Protein AF-A0A918KR65-F1 (afdb_monomer_lite)

Radius of gyration: 13.69 Å; chains: 1; bounding box: 32×41×32 Å

pLDDT: mean 89.09, std 12.82, range [42.47, 98.06]

Foldseek 3Di:
DDWDDDPQKIKDFAFPDDLQAGPDPVRRVLLVVPPPVVSVQVSVQVVLPKDWGMWMARNVLRAIETEIAADRPDDDDDDPFWHKAQDPPDDDPDDQQWRIWIAGPPRRYIYTGGHPPGDPPPD

Secondary structure (DSSP, 8-state):
-EEEEETTEEEEES--B-SSSBSSHHHHHHHHHS-HHHHHHHHHHHHTT--EEEEEEETTTTEEEEEESSS-SS-----SSEEEE-STTS-SS--TTEEEEEEETTT--EEEEE-TT------

Structure (mmCIF, N/CA/C/O backbone):
data_AF-A0A918KR65-F1
#
_entry.id   AF-A0A918KR65-F1
#
loop_
_atom_site.group_PDB
_atom_site.id
_atom_site.type_symbol
_atom_site.label_atom_id
_atom_site.label_alt_id
_atom_site.label_comp_id
_atom_site.label_asym_id
_atom_site.label_entity_id
_atom_site.label_seq_id
_atom_site.pdbx_PDB_ins_code
_atom_site.Cartn_x
_atom_site.Cartn_y
_atom_site.Cartn_z
_atom_site.occupancy
_atom_site.B_iso_or_equiv
_atom_site.auth_seq_id
_atom_site.auth_comp_id
_atom_site.auth_asym_id
_atom_site.auth_atom_id
_atom_site.pdbx_PDB_model_num
ATOM 1 N N . MET A 1 1 ? 15.513 -1.818 -5.639 1.00 89.69 1 MET A N 1
ATOM 2 C CA . MET A 1 1 ? 14.178 -2.099 -6.187 1.00 89.69 1 MET A CA 1
ATOM 3 C C . MET A 1 1 ? 14.271 -3.110 -7.319 1.00 89.69 1 MET A C 1
ATOM 5 O O . MET A 1 1 ? 14.989 -2.868 -8.285 1.00 89.69 1 MET A O 1
ATOM 9 N N . GLU A 1 2 ? 13.552 -4.220 -7.200 1.00 91.56 2 GLU A N 1
ATOM 10 C CA . GLU A 1 2 ? 13.364 -5.205 -8.274 1.00 91.56 2 GLU A CA 1
ATOM 11 C C . GLU A 1 2 ? 12.031 -4.939 -8.980 1.00 91.56 2 GLU A C 1
ATOM 13 O O . GLU A 1 2 ? 11.115 -4.367 -8.390 1.00 91.56 2 GLU A O 1
ATOM 18 N N . THR A 1 3 ? 11.912 -5.297 -10.258 1.00 92.94 3 THR A N 1
ATOM 19 C CA . THR A 1 3 ? 10.687 -5.069 -11.039 1.00 92.94 3 THR A CA 1
ATOM 20 C C . THR A 1 3 ? 10.223 -6.362 -11.683 1.00 92.94 3 THR A C 1
ATOM 22 O O . THR A 1 3 ? 10.994 -7.018 -12.382 1.00 92.94 3 THR A O 1
ATOM 25 N N . HIS A 1 4 ? 8.946 -6.683 -11.498 1.00 90.50 4 HIS A N 1
ATOM 26 C CA . HIS A 1 4 ? 8.299 -7.850 -12.085 1.00 90.50 4 HIS A CA 1
ATOM 27 C C . HIS A 1 4 ? 7.111 -7.410 -12.937 1.00 90.50 4 HIS A C 1
ATOM 29 O O . HIS A 1 4 ? 6.345 -6.529 -12.548 1.00 90.50 4 HIS A O 1
ATOM 35 N N . ASN A 1 5 ? 6.957 -8.034 -14.105 1.00 89.50 5 ASN A N 1
ATOM 36 C CA . ASN A 1 5 ? 5.766 -7.892 -14.937 1.00 89.50 5 ASN A CA 1
AT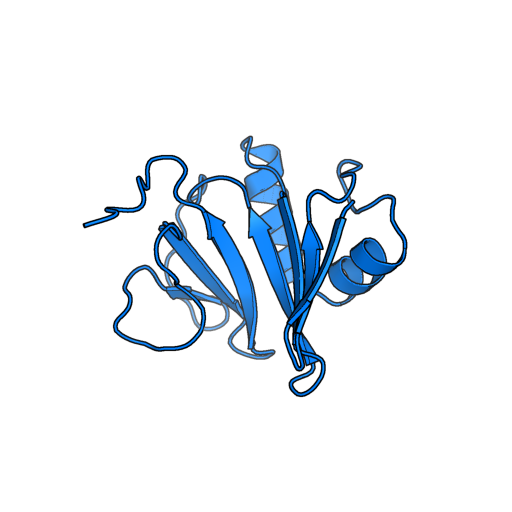OM 37 C C . ASN A 1 5 ? 5.032 -9.238 -14.928 1.00 89.50 5 ASN A C 1
ATOM 39 O O . ASN A 1 5 ? 5.579 -10.245 -15.376 1.00 89.50 5 ASN A O 1
ATOM 43 N N . LEU A 1 6 ? 3.815 -9.245 -14.393 1.00 86.44 6 LEU A N 1
ATOM 44 C CA . LEU A 1 6 ? 2.963 -10.411 -14.176 1.00 86.44 6 LEU A CA 1
ATOM 45 C C . LEU A 1 6 ? 1.661 -10.204 -14.958 1.00 86.44 6 LEU A C 1
ATOM 47 O O . LEU A 1 6 ? 0.647 -9.764 -14.419 1.00 86.44 6 LEU A O 1
ATOM 51 N N . GLY A 1 7 ? 1.712 -10.447 -16.269 1.00 90.50 7 GLY A N 1
ATOM 52 C CA . GLY A 1 7 ? 0.594 -10.146 -17.165 1.00 90.50 7 GLY A CA 1
ATOM 53 C C . GLY A 1 7 ? 0.289 -8.646 -17.194 1.00 90.50 7 GLY A C 1
ATOM 54 O O . GLY A 1 7 ? 1.151 -7.852 -17.564 1.00 90.50 7 GLY A O 1
ATOM 55 N N . SER A 1 8 ? -0.925 -8.266 -16.789 1.00 90.44 8 SER A N 1
ATOM 56 C CA . SER A 1 8 ? -1.375 -6.870 -16.682 1.00 90.44 8 SER A CA 1
ATOM 57 C C . SER A 1 8 ? -0.867 -6.148 -15.429 1.00 90.44 8 SER A C 1
ATOM 59 O O . SER A 1 8 ? -1.199 -4.982 -15.223 1.00 90.44 8 SER A O 1
ATOM 61 N N . THR A 1 9 ? -0.133 -6.836 -14.552 1.00 91.69 9 THR A N 1
ATOM 62 C CA . THR A 1 9 ? 0.335 -6.283 -13.281 1.00 91.69 9 THR A CA 1
ATOM 63 C C . THR A 1 9 ? 1.820 -5.965 -13.350 1.00 91.69 9 THR A C 1
ATOM 65 O O . THR A 1 9 ? 2.630 -6.805 -13.747 1.00 91.69 9 THR A O 1
ATOM 68 N N . ARG A 1 10 ? 2.199 -4.766 -12.910 1.00 94.12 10 ARG A N 1
ATOM 69 C CA . ARG A 1 10 ? 3.596 -4.394 -12.689 1.00 94.12 10 ARG A CA 1
ATOM 70 C C . ARG A 1 10 ? 3.847 -4.218 -11.201 1.00 94.12 10 ARG A C 1
ATOM 72 O O . ARG A 1 10 ? 3.129 -3.475 -10.546 1.00 94.12 10 ARG A O 1
ATOM 79 N N . GLN A 1 11 ? 4.883 -4.870 -10.691 1.00 94.25 11 GLN A N 1
ATOM 80 C CA . GLN A 1 11 ? 5.241 -4.866 -9.278 1.00 94.25 11 GLN A CA 1
ATOM 81 C C . GLN A 1 11 ? 6.667 -4.362 -9.080 1.00 94.25 11 GLN A C 1
ATOM 83 O O . GLN A 1 11 ? 7.588 -4.768 -9.793 1.00 94.25 11 GLN A O 1
ATOM 88 N N . TYR A 1 12 ? 6.834 -3.501 -8.082 1.00 96.31 12 TYR A N 1
ATOM 89 C CA . TYR A 1 12 ? 8.102 -2.933 -7.654 1.00 96.31 12 TYR A CA 1
ATOM 90 C C . TYR A 1 12 ? 8.407 -3.404 -6.235 1.00 96.31 12 TYR A C 1
ATOM 92 O O . TYR A 1 12 ? 7.772 -2.962 -5.279 1.00 96.31 12 TYR A O 1
ATOM 100 N N . ASN A 1 13 ? 9.378 -4.305 -6.104 1.00 94.50 13 ASN A N 1
ATOM 101 C CA . ASN A 1 13 ? 9.760 -4.907 -4.831 1.00 94.50 13 ASN A CA 1
ATOM 102 C C . ASN A 1 13 ? 10.894 -4.132 -4.170 1.00 94.50 13 ASN A C 1
ATOM 104 O O . ASN A 1 13 ? 11.848 -3.706 -4.829 1.00 94.50 13 ASN A O 1
ATOM 108 N N . GLN A 1 14 ? 10.780 -3.978 -2.853 1.00 94.19 14 GLN A N 1
ATOM 109 C CA . GLN A 1 14 ? 11.716 -3.273 -1.980 1.00 94.19 14 GLN A CA 1
ATOM 110 C C . GLN A 1 14 ? 12.162 -1.908 -2.548 1.00 94.19 14 GLN A C 1
ATOM 112 O O . GLN A 1 14 ? 13.367 -1.677 -2.727 1.00 94.19 14 GLN A O 1
ATOM 117 N N . PRO A 1 15 ? 11.222 -1.006 -2.904 1.00 95.94 15 PRO A N 1
ATOM 118 C CA . PRO A 1 15 ? 11.571 0.374 -3.216 1.00 95.94 15 PRO A CA 1
ATOM 119 C C . PRO A 1 15 ? 12.127 1.082 -1.973 1.00 95.94 15 PRO A C 1
ATOM 121 O O . PRO A 1 15 ? 11.803 0.745 -0.831 1.00 95.94 15 PRO A O 1
ATOM 124 N N . THR A 1 16 ? 12.974 2.080 -2.189 1.00 97.19 16 THR A N 1
ATOM 125 C CA . THR A 1 16 ? 13.657 2.789 -1.110 1.00 97.19 16 THR A CA 1
ATOM 126 C C . THR A 1 16 ? 12.715 3.821 -0.495 1.00 97.19 16 THR A C 1
ATOM 128 O O . THR A 1 16 ? 12.399 4.834 -1.118 1.00 97.19 16 THR A O 1
ATOM 131 N N . TRP A 1 17 ? 12.271 3.584 0.742 1.00 96.50 17 TRP A N 1
ATOM 132 C CA . TRP A 1 17 ? 11.403 4.506 1.479 1.00 96.50 17 TRP A CA 1
ATOM 133 C C . TRP A 1 17 ? 12.185 5.665 2.108 1.00 96.50 17 TRP A C 1
ATOM 135 O O . TRP A 1 17 ? 13.210 5.460 2.754 1.00 96.50 17 TRP A O 1
ATOM 145 N N . THR A 1 18 ? 11.669 6.887 1.967 1.00 94.81 18 THR A N 1
ATOM 146 C CA . THR A 1 18 ? 12.312 8.123 2.458 1.00 94.81 18 THR A CA 1
ATOM 147 C C . THR A 1 18 ? 11.692 8.687 3.738 1.00 94.81 18 THR A C 1
ATOM 149 O O . THR A 1 18 ? 12.204 9.653 4.297 1.00 94.81 18 THR A O 1
ATOM 152 N N . GLY A 1 19 ? 10.581 8.112 4.206 1.00 91.00 19 GLY A N 1
ATOM 153 C CA . GLY A 1 19 ? 9.770 8.653 5.303 1.00 91.00 19 GLY A CA 1
ATOM 154 C C . GLY A 1 19 ? 8.445 9.269 4.846 1.00 91.00 19 GLY A C 1
ATOM 155 O O . GLY A 1 19 ? 7.510 9.318 5.642 1.00 91.00 19 GLY A O 1
ATOM 156 N N . ALA A 1 20 ? 8.338 9.691 3.582 1.00 91.06 20 ALA A N 1
ATOM 157 C CA . ALA A 1 20 ? 7.120 10.291 3.018 1.00 91.06 20 ALA A CA 1
ATOM 158 C C . ALA A 1 20 ? 6.798 9.845 1.575 1.00 91.06 20 ALA A C 1
ATOM 160 O O . ALA A 1 20 ? 5.806 10.287 0.996 1.00 91.06 20 ALA A O 1
ATOM 161 N N . GLY A 1 21 ? 7.636 8.989 0.990 1.00 95.88 21 GLY A N 1
ATOM 162 C CA . GLY A 1 21 ? 7.527 8.517 -0.387 1.00 95.88 21 GLY A CA 1
ATOM 163 C C . GLY A 1 21 ? 8.697 7.608 -0.759 1.00 95.88 21 GLY A C 1
ATOM 164 O O . GLY A 1 21 ? 9.517 7.250 0.096 1.00 95.88 21 GLY A O 1
ATOM 165 N N . PHE A 1 22 ? 8.811 7.281 -2.041 1.00 98.06 22 PHE A N 1
ATOM 166 C CA . PHE A 1 22 ? 9.870 6.439 -2.591 1.00 98.06 22 PHE A CA 1
ATOM 167 C C . PHE A 1 22 ? 10.924 7.253 -3.345 1.00 98.06 22 PHE A C 1
ATOM 169 O O . PHE A 1 22 ? 10.631 8.298 -3.921 1.00 98.06 22 PHE A O 1
ATOM 176 N N . VAL A 1 23 ? 12.169 6.771 -3.342 1.00 97.69 23 VAL A N 1
ATOM 177 C CA . VAL A 1 23 ? 13.254 7.368 -4.141 1.00 97.69 23 VAL A CA 1
ATOM 178 C C . VAL A 1 23 ? 13.045 7.085 -5.627 1.00 97.69 23 VAL A C 1
ATOM 180 O O . VAL A 1 23 ? 13.285 7.942 -6.476 1.00 97.69 23 VAL A O 1
ATOM 183 N N . GLU A 1 24 ? 12.631 5.865 -5.957 1.00 97.69 24 GLU A N 1
ATOM 184 C CA . GLU A 1 24 ? 12.471 5.413 -7.329 1.00 97.69 24 GLU A CA 1
ATOM 185 C C . GLU A 1 24 ? 11.208 6.015 -7.959 1.00 97.69 24 GLU A C 1
ATOM 187 O O . GLU A 1 24 ? 10.096 5.755 -7.501 1.00 97.69 24 GLU A O 1
ATOM 192 N N . ALA A 1 25 ? 11.380 6.773 -9.050 1.00 96.94 25 ALA A N 1
ATOM 193 C CA . ALA A 1 25 ? 10.294 7.510 -9.703 1.00 96.94 25 ALA A CA 1
ATOM 194 C C . ALA A 1 25 ? 9.042 6.662 -10.008 1.00 96.94 25 ALA A C 1
ATOM 196 O O . ALA A 1 25 ? 7.955 7.108 -9.654 1.00 96.94 25 ALA A O 1
ATOM 197 N N . PRO A 1 26 ? 9.138 5.426 -10.544 1.00 96.56 26 PRO A N 1
ATOM 198 C CA . PRO A 1 26 ? 7.937 4.632 -10.802 1.00 96.56 26 PRO A CA 1
ATOM 199 C C . PRO A 1 26 ? 7.169 4.253 -9.527 1.00 96.56 26 PRO A C 1
ATOM 201 O O . PRO A 1 26 ? 5.943 4.279 -9.509 1.00 96.56 26 PRO A O 1
ATOM 204 N N . ALA A 1 27 ? 7.878 3.930 -8.441 1.00 97.31 27 ALA A N 1
ATOM 205 C CA . ALA A 1 27 ? 7.245 3.638 -7.158 1.00 97.31 27 ALA A CA 1
ATOM 206 C C . ALA A 1 27 ? 6.629 4.907 -6.546 1.00 97.31 27 ALA A C 1
ATOM 208 O O . ALA A 1 27 ? 5.537 4.851 -5.985 1.00 97.31 27 ALA A O 1
ATOM 209 N N . GLN A 1 28 ? 7.298 6.055 -6.695 1.00 98.06 28 GLN A N 1
ATOM 210 C CA . GLN A 1 28 ? 6.795 7.350 -6.239 1.00 98.06 28 GLN A CA 1
ATOM 211 C C . GLN A 1 28 ? 5.532 7.782 -6.998 1.00 98.06 28 GLN A C 1
ATOM 213 O O . GLN A 1 28 ? 4.584 8.249 -6.374 1.00 98.06 28 GLN A O 1
ATOM 218 N N . GLU A 1 29 ? 5.473 7.577 -8.313 1.00 97.81 29 GLU A N 1
ATOM 219 C CA . GLU A 1 29 ? 4.283 7.865 -9.124 1.00 97.81 29 GLU A CA 1
ATOM 220 C C . GLU A 1 29 ? 3.077 7.029 -8.672 1.00 97.81 29 GLU A C 1
ATOM 222 O O . GLU A 1 29 ? 1.966 7.546 -8.544 1.00 97.81 29 GLU A O 1
ATOM 227 N N . LEU A 1 30 ? 3.281 5.740 -8.382 1.00 97.88 30 LEU A N 1
ATOM 228 C CA . LEU A 1 30 ? 2.222 4.884 -7.841 1.00 97.88 30 LEU A CA 1
ATOM 229 C C . LEU A 1 30 ? 1.815 5.300 -6.425 1.00 97.88 30 LEU A C 1
ATOM 231 O O . LEU A 1 30 ? 0.624 5.326 -6.115 1.00 97.88 30 LEU A O 1
ATOM 235 N N . TRP A 1 31 ? 2.779 5.680 -5.584 1.00 97.94 31 TRP A N 1
ATOM 236 C CA . TRP A 1 31 ? 2.497 6.240 -4.265 1.00 97.94 31 TRP A CA 1
ATOM 237 C C . TRP A 1 31 ? 1.621 7.484 -4.371 1.00 97.94 31 TRP A C 1
ATOM 239 O O . TRP A 1 31 ? 0.628 7.591 -3.668 1.00 97.94 31 TRP A O 1
ATOM 249 N N . GLU A 1 32 ? 1.920 8.403 -5.283 1.00 97.75 32 GLU A N 1
ATOM 250 C CA . GLU A 1 32 ? 1.134 9.624 -5.469 1.00 97.75 32 GLU A CA 1
ATOM 251 C C . GLU A 1 32 ? -0.286 9.375 -5.987 1.00 97.75 32 GLU A C 1
ATOM 253 O O . GLU A 1 32 ? -1.181 10.178 -5.716 1.00 97.75 32 GLU A O 1
ATOM 258 N N . ARG A 1 33 ? -0.498 8.255 -6.682 1.00 97.31 33 ARG A N 1
ATOM 259 C CA . ARG A 1 33 ? -1.807 7.813 -7.176 1.00 97.31 33 ARG A CA 1
ATOM 260 C C . ARG A 1 33 ? -2.655 7.095 -6.132 1.00 97.31 33 ARG A C 1
ATOM 262 O O . ARG A 1 33 ? -3.869 7.013 -6.323 1.00 97.31 33 ARG A O 1
ATOM 269 N N . LEU A 1 34 ? -2.058 6.573 -5.059 1.00 96.94 34 LEU A N 1
ATOM 270 C CA . LEU A 1 34 ? -2.831 5.999 -3.961 1.00 96.94 34 LEU A CA 1
ATOM 271 C C . LEU A 1 34 ? -3.756 7.072 -3.363 1.00 96.94 34 LEU A C 1
ATOM 273 O O . LEU A 1 34 ? -3.313 8.204 -3.131 1.00 96.94 34 LEU A O 1
ATOM 277 N N . PRO A 1 35 ? -5.024 6.731 -3.065 1.00 97.00 35 PRO A N 1
ATOM 278 C CA . PRO A 1 35 ? -5.939 7.640 -2.397 1.00 97.00 35 PRO A CA 1
ATOM 279 C C . PRO A 1 35 ? -5.309 8.209 -1.128 1.00 97.00 35 PRO A C 1
ATOM 281 O O . PRO A 1 35 ? -4.677 7.481 -0.362 1.00 97.00 35 PRO A O 1
ATOM 284 N N . GLU A 1 36 ? -5.512 9.505 -0.886 1.00 96.50 36 GLU A N 1
ATOM 285 C CA . GLU A 1 36 ? -4.977 10.204 0.291 1.00 96.50 36 GLU A CA 1
ATOM 286 C C . GLU A 1 36 ? -5.293 9.461 1.593 1.00 96.50 36 GLU A C 1
ATOM 288 O O . GLU A 1 36 ? -4.401 9.253 2.406 1.00 96.50 36 GLU A O 1
ATOM 293 N N . LEU A 1 37 ? -6.511 8.927 1.717 1.00 96.25 37 LEU A N 1
ATOM 294 C CA . LEU A 1 37 ? -6.913 8.122 2.866 1.00 96.25 37 LEU A CA 1
ATOM 295 C C . LEU A 1 37 ? -6.034 6.879 3.077 1.00 96.25 37 LEU A C 1
ATOM 297 O O . LEU A 1 37 ? -5.621 6.607 4.202 1.00 96.25 37 LEU A O 1
ATOM 301 N N . LEU A 1 38 ? -5.744 6.117 2.018 1.00 97.19 38 LEU A N 1
ATOM 302 C CA . LEU A 1 38 ? -4.891 4.931 2.134 1.00 97.19 38 LEU A CA 1
ATOM 303 C C . LEU A 1 38 ? -3.440 5.322 2.418 1.00 97.19 38 LEU A C 1
ATOM 305 O O . LEU A 1 38 ? -2.772 4.648 3.201 1.00 97.19 38 LEU A O 1
ATOM 309 N N . ARG A 1 39 ? -2.960 6.435 1.850 1.00 97.56 39 ARG A N 1
ATOM 310 C CA . ARG A 1 39 ? -1.638 6.973 2.194 1.00 97.56 39 ARG A CA 1
ATOM 311 C C . ARG A 1 39 ? -1.548 7.360 3.663 1.00 97.56 39 ARG A C 1
ATOM 313 O O . ARG A 1 39 ? -0.565 7.010 4.306 1.00 97.56 39 ARG A O 1
ATOM 320 N N . ASP A 1 40 ? -2.564 8.019 4.208 1.00 97.25 40 ASP A N 1
ATOM 321 C CA . ASP A 1 40 ? -2.601 8.403 5.620 1.00 97.25 40 ASP A CA 1
ATOM 322 C C . ASP A 1 40 ? -2.589 7.182 6.542 1.00 97.25 40 ASP A C 1
ATOM 324 O O . ASP A 1 40 ? -1.852 7.154 7.532 1.00 97.25 40 ASP A O 1
ATOM 328 N N . ILE A 1 41 ? -3.357 6.143 6.199 1.00 97.12 41 ILE A N 1
ATOM 329 C CA . ILE A 1 41 ? -3.347 4.875 6.938 1.00 97.12 41 ILE A CA 1
ATOM 330 C C . ILE A 1 41 ? -1.955 4.235 6.875 1.00 97.12 41 ILE A C 1
ATOM 332 O O . ILE A 1 41 ? -1.386 3.916 7.919 1.00 97.12 41 ILE A O 1
ATOM 336 N N . ALA A 1 42 ? -1.364 4.124 5.683 1.00 97.38 42 ALA A N 1
ATOM 337 C CA . ALA A 1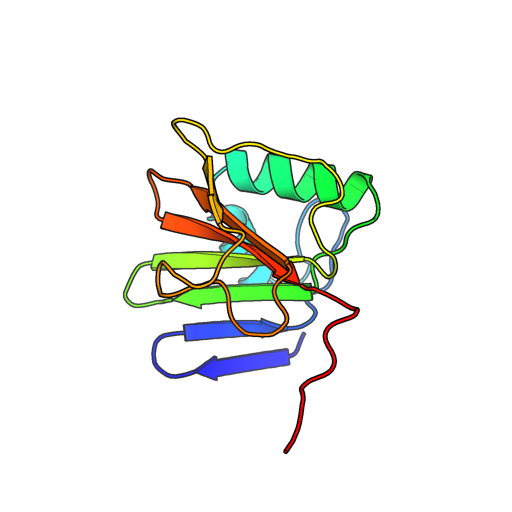 42 ? -0.023 3.571 5.510 1.00 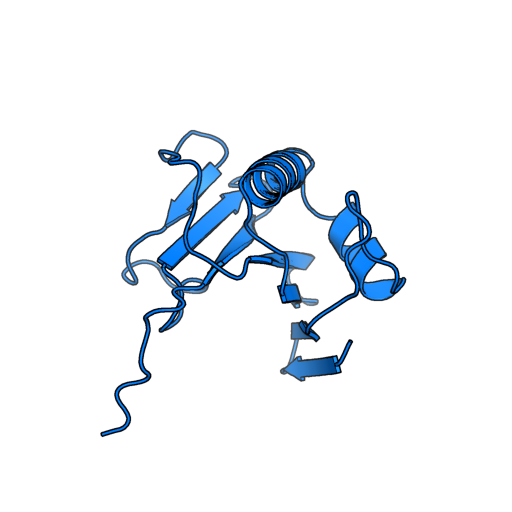97.38 42 ALA A CA 1
ATOM 338 C C . ALA A 1 42 ? 1.043 4.370 6.279 1.00 97.38 42 ALA A C 1
ATOM 340 O O . ALA A 1 42 ? 1.909 3.787 6.924 1.00 97.38 42 ALA A O 1
ATOM 341 N N . LEU A 1 43 ? 0.976 5.704 6.273 1.00 97.75 43 LEU A N 1
ATOM 342 C CA . LEU A 1 43 ? 1.899 6.551 7.030 1.00 97.75 43 LEU A CA 1
ATOM 343 C C . LEU A 1 43 ? 1.772 6.331 8.541 1.00 97.75 43 LEU A C 1
ATOM 345 O O . LEU A 1 43 ? 2.789 6.322 9.236 1.00 97.75 43 LEU A O 1
ATOM 349 N N . ASN A 1 44 ? 0.558 6.142 9.060 1.00 96.94 44 ASN A N 1
ATOM 350 C CA . ASN A 1 44 ? 0.355 5.836 10.476 1.00 96.94 44 ASN A CA 1
ATOM 351 C C . ASN A 1 44 ? 0.918 4.455 10.842 1.00 96.94 44 ASN A C 1
ATOM 353 O O . ASN A 1 44 ? 1.616 4.332 11.845 1.00 96.94 44 ASN A O 1
ATOM 357 N N . GLU A 1 45 ? 0.708 3.450 9.997 1.00 97.44 45 GLU A N 1
ATOM 358 C CA . GLU A 1 45 ? 1.304 2.115 10.141 1.00 97.44 45 GLU A CA 1
ATOM 359 C C . GLU A 1 45 ? 2.838 2.160 10.142 1.00 97.44 45 GLU A C 1
ATOM 361 O O . GLU A 1 45 ? 3.497 1.580 11.008 1.00 97.44 45 GLU A O 1
ATOM 366 N N . ILE A 1 46 ? 3.427 2.918 9.216 1.00 96.50 46 ILE A N 1
ATOM 367 C CA . ILE A 1 46 ? 4.879 3.097 9.117 1.00 96.50 46 ILE A CA 1
ATOM 368 C C . ILE A 1 46 ? 5.435 3.796 10.365 1.00 96.50 46 ILE A C 1
ATOM 370 O O . ILE A 1 46 ? 6.462 3.378 10.900 1.00 96.50 46 ILE A O 1
ATOM 374 N N . ARG A 1 47 ? 4.748 4.822 10.886 1.00 96.56 47 ARG A N 1
ATOM 375 C CA . ARG A 1 47 ? 5.127 5.482 12.152 1.00 96.56 47 ARG A CA 1
ATOM 376 C C . ARG A 1 47 ? 5.062 4.531 13.347 1.00 96.56 47 ARG A C 1
ATOM 378 O O . ARG A 1 47 ? 5.866 4.675 14.265 1.00 96.56 47 ARG A O 1
ATOM 385 N N . SER A 1 48 ? 4.155 3.557 13.315 1.00 96.12 48 SER A N 1
ATOM 386 C CA . SER A 1 48 ? 4.033 2.499 14.326 1.00 96.12 48 SER A CA 1
ATOM 387 C C . SER A 1 48 ? 5.080 1.385 14.182 1.00 96.12 48 SER A C 1
ATOM 389 O O . SER A 1 48 ? 5.132 0.486 15.019 1.00 96.12 48 SER A O 1
ATOM 391 N N . GLY A 1 49 ? 5.948 1.439 13.165 1.00 95.75 49 GLY A N 1
ATOM 392 C CA . GLY A 1 49 ? 7.039 0.481 12.966 1.00 95.75 49 GLY A CA 1
ATOM 393 C C . GLY A 1 49 ? 6.760 -0.605 11.924 1.00 95.75 49 GLY A C 1
ATOM 394 O O . GLY A 1 49 ? 7.477 -1.615 11.885 1.00 95.75 49 GLY A O 1
ATOM 395 N N . ASN A 1 50 ? 5.738 -0.416 11.085 1.00 95.94 50 ASN A N 1
ATOM 396 C CA . ASN A 1 50 ? 5.593 -1.156 9.837 1.00 95.94 50 ASN A CA 1
ATOM 397 C C . ASN A 1 50 ? 6.533 -0.568 8.763 1.00 95.94 50 ASN A C 1
ATOM 399 O O . ASN A 1 50 ? 7.170 0.468 8.967 1.00 95.94 50 ASN A O 1
ATOM 403 N N . LYS A 1 51 ? 6.666 -1.229 7.614 1.00 95.81 51 LYS A N 1
ATOM 404 C CA . LYS A 1 51 ? 7.488 -0.727 6.503 1.00 95.81 51 LYS A CA 1
ATOM 405 C C . LYS A 1 51 ? 6.892 -1.136 5.159 1.00 95.81 51 LYS A C 1
ATOM 407 O O . LYS A 1 51 ? 6.442 -2.276 5.043 1.00 95.81 51 LYS A O 1
ATOM 412 N N . PRO A 1 52 ? 6.925 -0.262 4.143 1.00 96.69 52 PRO A N 1
ATOM 413 C CA . PRO A 1 52 ? 6.555 -0.656 2.795 1.00 96.69 52 PRO A CA 1
ATOM 414 C C . PRO A 1 52 ? 7.601 -1.624 2.240 1.00 96.69 52 PRO A C 1
ATOM 416 O O . PRO A 1 52 ? 8.805 -1.418 2.407 1.00 96.69 52 PRO A O 1
ATOM 419 N N . ILE A 1 53 ? 7.138 -2.688 1.594 1.00 95.56 53 ILE A N 1
ATOM 420 C CA . ILE A 1 53 ? 7.997 -3.718 0.989 1.00 95.56 53 ILE A CA 1
ATOM 421 C C . ILE A 1 53 ? 7.762 -3.881 -0.504 1.00 95.56 53 ILE A C 1
ATOM 423 O O . ILE A 1 53 ? 8.607 -4.447 -1.193 1.00 95.56 53 ILE A O 1
ATOM 427 N N . GLY A 1 54 ? 6.653 -3.358 -1.012 1.00 95.62 54 GLY A N 1
ATOM 428 C CA . GLY A 1 54 ? 6.335 -3.413 -2.422 1.00 95.62 54 GLY A CA 1
ATOM 429 C C . GLY A 1 54 ? 5.201 -2.468 -2.767 1.00 95.62 54 GLY A C 1
ATOM 430 O O . GLY A 1 54 ? 4.387 -2.119 -1.915 1.00 95.62 54 GLY A O 1
ATOM 431 N N . ILE A 1 55 ? 5.169 -2.042 -4.020 1.00 96.62 55 ILE A N 1
ATOM 432 C CA . ILE A 1 55 ? 4.034 -1.332 -4.599 1.00 96.62 55 ILE A CA 1
ATOM 433 C C . ILE A 1 55 ? 3.790 -1.886 -5.996 1.00 96.62 55 ILE A C 1
ATOM 435 O O . ILE A 1 55 ? 4.735 -2.113 -6.756 1.00 96.62 55 ILE A O 1
ATOM 439 N N . LEU A 1 56 ? 2.534 -2.155 -6.324 1.00 95.06 56 LEU A N 1
ATOM 440 C CA . LEU A 1 56 ? 2.156 -2.719 -7.610 1.00 95.06 56 LEU A CA 1
ATOM 441 C C . LEU A 1 56 ? 0.959 -2.000 -8.209 1.00 95.06 56 LEU A C 1
ATOM 443 O O . LEU A 1 56 ? 0.169 -1.366 -7.513 1.00 95.06 56 LEU A O 1
ATOM 447 N N . GLU A 1 57 ? 0.842 -2.121 -9.521 1.00 95.25 57 GLU A N 1
ATOM 4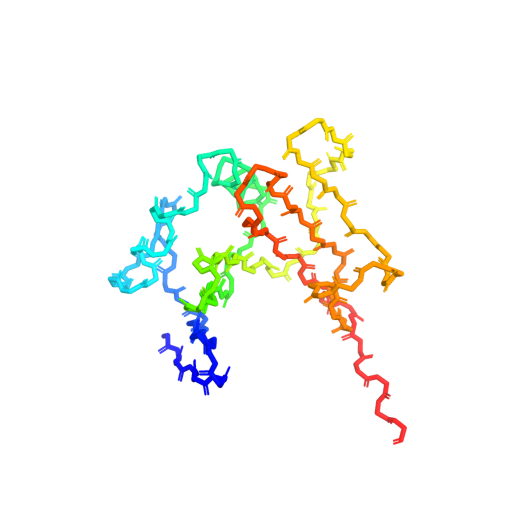48 C CA . GLU A 1 57 ? -0.252 -1.589 -10.311 1.00 95.25 57 GLU A CA 1
ATOM 449 C C . GLU A 1 57 ? -0.827 -2.690 -11.196 1.00 95.25 57 GLU A C 1
ATOM 451 O O . GLU A 1 57 ? -0.094 -3.316 -11.965 1.00 95.25 57 GLU A O 1
ATOM 456 N N . ASN A 1 58 ? -2.146 -2.866 -11.161 1.00 94.06 58 ASN A N 1
ATOM 457 C CA . ASN A 1 58 ? -2.865 -3.521 -12.243 1.00 94.06 58 ASN A CA 1
ATOM 458 C C . ASN A 1 58 ? -3.185 -2.482 -13.327 1.00 94.06 58 ASN A C 1
ATOM 460 O O . ASN A 1 58 ? -4.029 -1.606 -13.135 1.00 94.06 58 ASN A O 1
ATOM 464 N N . GLN A 1 59 ? -2.511 -2.585 -14.469 1.00 91.31 59 GLN A N 1
ATOM 465 C CA . GLN A 1 59 ? -2.550 -1.577 -15.529 1.00 91.31 59 GLN A CA 1
ATOM 466 C C . GLN A 1 59 ? -3.890 -1.548 -16.279 1.00 91.31 59 GLN A C 1
ATOM 468 O O . GLN A 1 59 ? -4.275 -0.508 -16.802 1.00 91.31 59 GLN A O 1
ATOM 473 N N . GLU A 1 60 ? -4.617 -2.668 -16.322 1.00 91.62 60 GLU A N 1
ATOM 474 C CA . GLU A 1 60 ? -5.933 -2.746 -16.973 1.00 91.62 60 GLU A CA 1
ATOM 475 C C . GLU A 1 60 ? -7.026 -2.072 -16.144 1.00 91.62 60 GLU A C 1
ATOM 477 O O . GLU A 1 60 ? -7.907 -1.408 -16.687 1.00 91.62 60 GLU A O 1
ATOM 482 N N . ARG A 1 61 ? -6.970 -2.242 -14.820 1.00 89.62 61 ARG A N 1
ATOM 483 C CA . ARG A 1 61 ? -7.971 -1.716 -13.885 1.00 89.62 61 ARG A CA 1
ATOM 484 C C . ARG A 1 61 ? -7.574 -0.374 -13.275 1.00 89.62 61 ARG A C 1
ATOM 486 O O . ARG A 1 61 ? -8.407 0.258 -12.635 1.00 89.62 61 ARG A O 1
ATOM 493 N N . GLY A 1 62 ? -6.322 0.051 -13.448 1.00 91.88 62 GLY A N 1
ATOM 494 C CA . GLY A 1 62 ? -5.775 1.269 -12.847 1.00 91.88 62 GLY A CA 1
ATOM 495 C C . GLY A 1 62 ? -5.642 1.205 -11.322 1.00 91.88 62 GLY A C 1
ATOM 496 O O . GLY A 1 62 ? -5.528 2.252 -10.688 1.00 91.88 62 GLY A O 1
ATOM 497 N N . ILE A 1 63 ? -5.666 -0.003 -10.752 1.00 94.19 63 ILE A N 1
ATOM 498 C CA . ILE A 1 63 ? -5.621 -0.258 -9.308 1.00 94.19 63 ILE A CA 1
ATOM 499 C C . ILE A 1 63 ? -4.172 -0.271 -8.836 1.00 94.19 63 ILE A C 1
ATOM 501 O O . ILE A 1 63 ? -3.334 -0.952 -9.425 1.00 94.19 63 ILE A O 1
ATOM 505 N N . VAL A 1 64 ? -3.904 0.428 -7.740 1.00 96.19 64 VAL A N 1
ATOM 506 C CA . VAL A 1 64 ? -2.633 0.453 -7.020 1.00 96.19 64 VAL A CA 1
ATOM 507 C C . VAL A 1 64 ? -2.785 -0.276 -5.689 1.00 96.19 64 VAL A C 1
ATOM 509 O O . VAL A 1 64 ? -3.770 -0.095 -4.970 1.00 96.19 64 VAL A O 1
ATOM 512 N N . LEU A 1 65 ? -1.779 -1.079 -5.353 1.00 95.38 65 LEU A N 1
ATOM 513 C CA . LEU A 1 65 ? -1.667 -1.769 -4.076 1.00 95.38 65 LEU A CA 1
ATOM 514 C C . LEU A 1 65 ? -0.300 -1.482 -3.455 1.00 95.38 65 LEU A C 1
ATOM 516 O O . LEU A 1 65 ? 0.726 -1.637 -4.119 1.00 95.38 65 LEU A O 1
ATOM 520 N N . LEU A 1 66 ? -0.291 -1.079 -2.183 1.00 97.19 66 LEU A N 1
ATOM 521 C CA . LEU A 1 66 ? 0.921 -0.945 -1.370 1.00 97.19 66 LEU A CA 1
ATOM 522 C C . LEU A 1 66 ? 1.001 -2.082 -0.351 1.00 97.19 66 LEU A C 1
ATOM 524 O O . LEU A 1 66 ? 0.088 -2.242 0.452 1.00 97.19 66 LEU A O 1
ATOM 528 N N . SER A 1 67 ? 2.116 -2.805 -0.339 1.00 95.44 67 SER A N 1
ATOM 529 C CA . SER A 1 67 ? 2.363 -3.905 0.595 1.00 95.44 67 SER A CA 1
ATOM 530 C C . SER A 1 67 ? 3.217 -3.456 1.773 1.00 95.44 67 SER A C 1
ATOM 532 O O . SER A 1 67 ? 4.279 -2.844 1.598 1.00 95.44 67 SER A O 1
ATOM 534 N N . LEU A 1 68 ? 2.771 -3.797 2.978 1.00 96.44 68 LEU A N 1
ATOM 535 C CA . LEU A 1 68 ? 3.425 -3.530 4.252 1.00 96.44 68 LEU A CA 1
ATOM 536 C C . LEU A 1 68 ? 3.927 -4.838 4.873 1.00 96.44 68 LEU A C 1
ATOM 538 O O . LEU A 1 68 ? 3.238 -5.848 4.854 1.00 96.44 68 LEU A O 1
ATOM 542 N N . ALA A 1 69 ? 5.128 -4.816 5.451 1.00 95.00 69 ALA A N 1
ATOM 543 C CA . ALA A 1 69 ? 5.852 -6.015 5.899 1.00 95.00 69 ALA A CA 1
ATOM 544 C C . ALA A 1 69 ? 5.219 -6.813 7.046 1.00 95.00 69 ALA A C 1
ATOM 546 O O . ALA A 1 69 ? 5.765 -7.847 7.427 1.00 95.00 69 ALA A O 1
ATOM 547 N N . LYS A 1 70 ? 4.206 -6.259 7.703 1.00 94.19 70 LYS A N 1
ATOM 548 C CA . LYS A 1 70 ? 3.570 -6.834 8.884 1.00 94.19 70 LYS A CA 1
ATOM 549 C C . LYS A 1 70 ? 2.070 -6.628 8.791 1.00 94.19 70 LYS A C 1
ATOM 551 O O . LYS A 1 70 ? 1.639 -5.655 8.165 1.00 94.19 70 LYS A O 1
ATOM 556 N N . GLY A 1 71 ? 1.338 -7.450 9.542 1.00 93.19 71 GLY A N 1
ATOM 557 C CA . GLY A 1 71 ? -0.061 -7.239 9.888 1.00 93.19 71 GLY A CA 1
ATOM 558 C C . GLY A 1 71 ? -0.333 -5.811 10.385 1.00 93.19 71 GLY A C 1
ATOM 559 O O . GLY A 1 71 ? 0.603 -5.125 10.821 1.00 93.19 71 GLY A O 1
ATOM 560 N N . PRO A 1 72 ? -1.594 -5.348 10.343 1.00 93.44 72 PRO A N 1
ATOM 561 C CA . PRO A 1 72 ? -1.933 -4.016 10.819 1.00 93.44 72 PRO A CA 1
ATOM 562 C C . PRO A 1 72 ? -1.523 -3.827 12.280 1.00 93.44 72 PRO A C 1
ATOM 564 O O . PRO A 1 72 ? -1.944 -4.575 13.163 1.00 93.44 72 PRO A O 1
ATOM 567 N N . LEU A 1 73 ? -0.694 -2.820 12.540 1.00 94.12 73 LEU A N 1
ATOM 568 C CA . LEU A 1 73 ? -0.273 -2.453 13.892 1.00 94.12 73 LEU A CA 1
ATOM 569 C C . LEU A 1 73 ? -1.299 -1.541 14.567 1.00 94.12 73 LEU A C 1
ATOM 571 O O . LEU A 1 73 ? -1.324 -1.428 15.793 1.00 94.12 73 LEU A O 1
ATOM 575 N N . ILE A 1 74 ? -2.135 -0.882 13.767 1.00 91.00 74 ILE A N 1
ATOM 576 C CA . ILE A 1 74 ? -3.244 -0.050 14.203 1.00 91.00 74 ILE A CA 1
ATOM 577 C C . ILE A 1 74 ? -4.535 -0.755 13.769 1.00 91.00 74 ILE A C 1
ATOM 579 O O . ILE A 1 74 ? -4.858 -0.778 12.577 1.00 91.00 74 ILE A O 1
ATOM 583 N N . PRO A 1 75 ? -5.296 -1.328 14.720 1.00 86.88 75 PRO A N 1
ATOM 584 C CA . PRO A 1 75 ? -6.563 -1.969 14.411 1.00 86.88 75 PRO A CA 1
ATOM 585 C C . PRO A 1 75 ? -7.518 -0.999 13.719 1.00 86.88 75 PRO A C 1
ATOM 587 O O . PRO A 1 75 ? -7.640 0.165 14.114 1.00 86.88 75 PRO A O 1
ATOM 590 N N . ARG A 1 76 ? -8.213 -1.496 12.700 1.00 90.69 76 ARG A N 1
ATOM 591 C CA . ARG A 1 76 ? -9.247 -0.757 11.985 1.00 90.69 76 ARG A CA 1
ATOM 592 C C . ARG A 1 76 ? -10.425 -1.681 11.706 1.00 90.69 76 ARG A C 1
ATOM 594 O O . ARG A 1 76 ? -10.224 -2.807 11.262 1.00 90.69 76 ARG A O 1
ATOM 601 N N . ASP A 1 77 ? -11.628 -1.169 11.924 1.00 90.88 77 ASP A N 1
ATOM 602 C CA . ASP A 1 77 ? -12.864 -1.817 11.495 1.00 90.88 77 ASP A CA 1
ATOM 603 C C . ASP A 1 77 ? -13.270 -1.329 10.100 1.00 90.88 77 ASP A C 1
ATOM 605 O O . ASP A 1 77 ? -12.941 -0.210 9.694 1.00 90.88 77 ASP A O 1
ATOM 609 N N . THR A 1 78 ? -14.017 -2.160 9.374 1.00 91.50 78 THR A N 1
ATOM 610 C CA . THR A 1 78 ? -14.654 -1.754 8.116 1.00 91.50 78 THR A CA 1
ATOM 611 C C . THR A 1 78 ? -15.596 -0.572 8.339 1.00 91.50 78 THR A C 1
ATOM 613 O O . THR A 1 78 ? -16.397 -0.568 9.275 1.00 91.50 78 THR A O 1
ATOM 616 N N . ASP A 1 79 ? -15.546 0.398 7.431 1.00 92.56 79 ASP A N 1
ATOM 617 C CA . ASP A 1 79 ? -16.466 1.530 7.373 1.00 92.56 79 ASP A CA 1
ATOM 618 C C . ASP A 1 79 ? -16.966 1.780 5.934 1.00 92.56 79 ASP A C 1
ATOM 620 O O . ASP A 1 79 ? -16.782 0.958 5.037 1.00 92.56 79 ASP A O 1
ATOM 624 N N . GLU A 1 80 ? -17.656 2.902 5.710 1.00 91.25 80 GLU A N 1
ATOM 625 C CA . GLU A 1 80 ? -18.231 3.262 4.405 1.00 91.25 80 GLU A CA 1
ATOM 626 C C . GLU A 1 80 ? -17.192 3.526 3.302 1.00 91.25 80 GLU A C 1
ATOM 628 O O . GLU A 1 80 ? -17.542 3.567 2.121 1.00 91.25 80 GLU A O 1
ATOM 633 N N . ARG A 1 81 ? -15.926 3.733 3.670 1.00 92.69 81 ARG A N 1
ATOM 634 C CA . ARG A 1 81 ? -14.857 4.120 2.753 1.00 92.69 81 ARG A CA 1
ATOM 635 C C . ARG A 1 81 ? -13.712 3.120 2.719 1.00 92.69 81 ARG A C 1
ATOM 637 O O . ARG A 1 81 ? -13.128 2.951 1.654 1.00 92.69 81 ARG A O 1
ATOM 644 N N . VAL A 1 82 ? -13.401 2.468 3.835 1.00 94.38 82 VAL A N 1
ATOM 645 C CA . VAL A 1 82 ? -12.366 1.437 3.923 1.00 94.38 82 VAL A CA 1
ATOM 646 C C . VAL A 1 82 ? -12.992 0.104 4.287 1.00 94.38 82 VAL A C 1
ATOM 648 O O . VAL A 1 82 ? -13.520 -0.061 5.385 1.00 94.38 82 VAL A O 1
ATOM 651 N N . ILE A 1 83 ? -12.879 -0.858 3.378 1.00 92.88 83 ILE A N 1
ATOM 652 C CA . ILE A 1 83 ? -13.305 -2.235 3.607 1.00 92.88 83 ILE A CA 1
ATOM 653 C C . ILE A 1 83 ? -12.092 -3.031 4.079 1.00 92.88 83 ILE A C 1
ATOM 655 O O . ILE A 1 83 ? -11.068 -3.080 3.399 1.00 92.88 83 ILE A O 1
ATOM 659 N N . VAL A 1 84 ? -12.199 -3.622 5.267 1.00 91.94 84 VAL A N 1
ATOM 660 C CA . VAL A 1 84 ? -11.158 -4.457 5.864 1.00 91.94 84 VAL A CA 1
ATOM 661 C C . VAL A 1 84 ? -11.460 -5.920 5.567 1.00 91.94 84 VAL A C 1
ATOM 663 O O . VAL A 1 84 ? -12.490 -6.451 5.984 1.00 91.94 84 VAL A O 1
ATOM 666 N N . HIS A 1 85 ? -10.534 -6.578 4.877 1.00 88.94 85 HIS A N 1
ATOM 667 C CA . HIS A 1 85 ? -10.615 -7.994 4.539 1.00 88.94 85 HIS A CA 1
ATOM 668 C C . HIS A 1 85 ? -9.589 -8.778 5.355 1.00 88.94 85 HIS A C 1
ATOM 670 O O . HIS A 1 85 ? -8.385 -8.566 5.224 1.00 88.94 85 HIS A O 1
ATOM 676 N N . THR A 1 86 ? -10.069 -9.694 6.194 1.00 85.69 86 THR A N 1
ATOM 677 C CA . THR A 1 86 ? -9.243 -10.566 7.057 1.00 85.69 86 THR A CA 1
ATOM 678 C C . THR A 1 86 ? -9.419 -12.052 6.751 1.00 85.69 86 THR A C 1
ATOM 680 O O . THR A 1 86 ? -8.769 -12.883 7.369 1.00 85.69 86 THR A O 1
ATOM 683 N N . HIS A 1 87 ? -10.319 -12.400 5.825 1.00 72.44 87 HIS A N 1
ATOM 684 C CA . HIS A 1 87 ? -10.653 -13.782 5.487 1.00 72.44 87 HIS A CA 1
ATOM 685 C C . HIS A 1 87 ? -10.798 -13.947 3.968 1.00 72.44 87 HIS A C 1
ATOM 687 O O . HIS A 1 87 ? -11.300 -13.061 3.277 1.00 72.44 87 HIS A O 1
ATOM 693 N N . HIS A 1 88 ? -10.388 -15.113 3.467 1.00 62.47 88 HIS A N 1
ATOM 694 C CA . HIS A 1 88 ? -10.213 -15.445 2.046 1.00 62.47 88 HIS A CA 1
ATOM 695 C C . HIS A 1 88 ? -11.516 -15.653 1.248 1.00 62.47 88 HIS A C 1
ATOM 697 O O . HIS A 1 88 ? -11.466 -15.975 0.062 1.00 62.47 88 HIS A O 1
ATOM 703 N N . GLU A 1 89 ? -12.691 -15.496 1.869 1.00 53.59 89 GLU A N 1
ATOM 704 C CA . GLU A 1 89 ? -13.978 -15.839 1.240 1.00 53.59 89 GLU A CA 1
ATOM 705 C C . GLU A 1 89 ? -14.416 -14.858 0.136 1.00 53.59 89 GLU A C 1
ATOM 707 O O . GLU A 1 89 ? -15.323 -15.167 -0.638 1.00 53.59 89 GLU A O 1
ATOM 712 N N . TYR A 1 90 ? -13.743 -13.710 -0.005 1.00 48.38 90 TYR A N 1
ATOM 713 C CA . TYR A 1 90 ? -14.060 -12.704 -1.019 1.00 48.38 90 TYR A CA 1
ATOM 714 C C . TYR A 1 90 ? -12.827 -12.408 -1.878 1.00 48.38 90 TYR A C 1
ATOM 716 O O . TYR A 1 90 ? -11.864 -11.775 -1.455 1.00 48.38 90 TYR A O 1
ATOM 724 N N . GLY A 1 91 ? -12.850 -12.953 -3.096 1.00 50.66 91 GLY A N 1
ATOM 725 C CA . GLY A 1 91 ? -11.704 -13.027 -3.992 1.00 50.66 91 GLY A CA 1
ATOM 726 C C . GLY A 1 91 ? -11.048 -11.690 -4.355 1.00 50.66 91 GLY A C 1
ATOM 727 O O . GLY A 1 91 ? -11.721 -10.689 -4.597 1.00 50.66 91 GLY A O 1
ATOM 728 N N . ASN A 1 92 ? -9.716 -11.768 -4.464 1.00 51.84 92 ASN A N 1
ATOM 729 C CA . ASN A 1 92 ? -8.787 -11.143 -5.425 1.00 51.84 92 ASN A CA 1
ATOM 730 C C . ASN A 1 92 ? -7.487 -10.640 -4.770 1.00 51.84 92 ASN A C 1
ATOM 732 O O . ASN A 1 92 ? -6.514 -10.475 -5.501 1.00 51.84 92 ASN A O 1
ATOM 736 N N . TYR A 1 93 ? -7.436 -10.411 -3.446 1.00 56.72 93 TYR A N 1
ATOM 737 C CA . TYR A 1 93 ? -6.321 -9.631 -2.870 1.00 56.72 93 TYR A CA 1
ATOM 738 C C . TYR A 1 93 ? -5.741 -10.101 -1.523 1.00 56.72 93 TYR A C 1
ATOM 740 O O . TYR A 1 93 ? -4.614 -9.720 -1.228 1.00 56.72 93 TYR A O 1
ATOM 748 N N . CYS A 1 94 ? -6.421 -10.952 -0.742 1.00 58.03 94 CYS A N 1
ATOM 749 C CA . CYS A 1 94 ? -5.789 -11.669 0.378 1.00 58.03 94 CYS A CA 1
ATOM 750 C C . CYS A 1 94 ? -5.304 -13.035 -0.115 1.00 58.03 94 CYS A C 1
ATOM 752 O O . CYS A 1 94 ? -6.091 -13.981 -0.208 1.00 58.03 94 CYS A O 1
ATOM 754 N N . TYR A 1 95 ? -4.027 -13.113 -0.480 1.00 66.44 95 TYR A N 1
ATOM 755 C CA . TYR A 1 95 ? -3.354 -14.375 -0.772 1.00 66.44 95 TYR A CA 1
ATOM 756 C C . TYR A 1 95 ? -2.752 -14.963 0.510 1.00 66.44 95 TYR A C 1
ATOM 758 O O . TYR A 1 95 ? -2.656 -14.291 1.539 1.00 66.44 95 TYR A O 1
ATOM 766 N N . ASP A 1 96 ? -2.379 -16.232 0.439 1.00 66.12 96 ASP A N 1
ATOM 767 C CA . ASP A 1 96 ? -1.659 -16.947 1.487 1.00 66.12 96 ASP A CA 1
ATOM 768 C C . ASP A 1 96 ? -0.414 -16.161 1.939 1.00 66.12 96 ASP A C 1
ATOM 770 O O . ASP A 1 96 ? 0.412 -15.766 1.120 1.00 66.12 96 ASP A O 1
ATOM 774 N N . GLY A 1 97 ? -0.312 -15.860 3.236 1.00 75.44 97 GLY A N 1
ATOM 775 C CA . GLY A 1 97 ? 0.725 -14.970 3.775 1.00 75.44 97 GLY A CA 1
ATOM 776 C C . GLY A 1 97 ? 0.357 -13.491 3.864 1.00 75.44 97 GLY A C 1
ATOM 777 O O . GLY A 1 97 ? 1.209 -12.672 4.194 1.00 75.44 97 GLY A O 1
ATOM 778 N N . THR A 1 98 ? -0.909 -13.130 3.642 1.00 85.00 98 THR A N 1
ATOM 779 C CA . THR A 1 98 ? -1.455 -11.799 3.955 1.00 85.00 98 THR A CA 1
ATOM 780 C C . THR A 1 98 ? -2.316 -11.856 5.221 1.00 85.00 98 THR A C 1
ATOM 782 O O . THR A 1 98 ? -3.310 -12.574 5.261 1.00 85.00 98 THR A O 1
ATOM 785 N N . ALA A 1 99 ? -1.991 -11.052 6.235 1.00 88.62 99 ALA A N 1
ATOM 786 C CA . ALA A 1 99 ? -2.771 -10.931 7.469 1.00 88.62 99 ALA A CA 1
ATOM 787 C C . ALA A 1 99 ? -4.076 -10.137 7.269 1.00 88.62 99 ALA A C 1
ATOM 789 O O . ALA A 1 99 ? -5.099 -10.436 7.886 1.00 88.62 99 ALA A O 1
ATOM 790 N N . ALA A 1 100 ? -4.044 -9.093 6.433 1.00 90.88 100 ALA A N 1
ATOM 791 C CA . ALA A 1 100 ? -5.222 -8.306 6.071 1.00 90.88 100 ALA A CA 1
ATOM 792 C C . ALA A 1 100 ? -5.007 -7.507 4.778 1.00 90.88 100 ALA A C 1
ATOM 794 O O . ALA A 1 100 ? -3.876 -7.178 4.415 1.00 90.88 100 ALA A O 1
ATOM 795 N N . THR A 1 101 ? -6.100 -7.099 4.133 1.00 92.50 101 THR A N 1
ATOM 796 C CA . THR A 1 101 ? -6.079 -6.023 3.131 1.00 92.50 101 THR A CA 1
ATOM 797 C C . THR A 1 101 ? -7.100 -4.946 3.454 1.00 92.50 101 THR A C 1
ATOM 799 O O . THR A 1 101 ? -8.197 -5.235 3.931 1.00 92.50 101 THR A O 1
ATOM 802 N N . TYR A 1 102 ? -6.731 -3.691 3.205 1.00 94.12 102 TYR A N 1
ATOM 803 C CA . TYR A 1 102 ? -7.616 -2.537 3.344 1.00 94.12 102 TYR A CA 1
ATOM 804 C C . TYR A 1 102 ? -7.902 -1.964 1.962 1.00 94.12 102 TYR A C 1
ATOM 806 O O . TYR A 1 102 ? -6.985 -1.500 1.288 1.00 94.12 102 TYR A O 1
ATOM 814 N N . GLU A 1 103 ? -9.164 -1.982 1.556 1.00 94.31 103 GLU A N 1
ATOM 815 C CA . GLU A 1 103 ? -9.634 -1.495 0.262 1.00 94.31 103 GLU A CA 1
ATOM 816 C C . GLU A 1 103 ? -10.301 -0.131 0.405 1.00 94.31 103 GLU A C 1
ATOM 818 O O . GLU A 1 103 ? -11.204 0.031 1.223 1.00 94.31 103 GLU A O 1
ATOM 823 N N . ASP A 1 104 ? -9.922 0.841 -0.421 1.00 95.19 104 ASP A N 1
ATOM 824 C CA . ASP A 1 104 ? -10.730 2.049 -0.592 1.00 95.19 104 ASP A CA 1
ATOM 825 C C . ASP A 1 104 ? -11.937 1.731 -1.488 1.00 95.19 104 ASP A C 1
ATOM 827 O O . ASP A 1 104 ? -11.787 1.503 -2.687 1.00 95.19 104 ASP A O 1
ATOM 831 N N . ALA A 1 105 ? -13.143 1.754 -0.917 1.00 92.62 105 ALA A N 1
ATOM 832 C CA . ALA A 1 105 ? -14.383 1.321 -1.567 1.00 92.62 105 ALA A CA 1
ATOM 833 C C . ALA A 1 105 ? -14.761 2.135 -2.821 1.00 92.62 105 ALA A C 1
ATOM 835 O O . ALA A 1 105 ? -15.578 1.693 -3.627 1.00 92.62 105 ALA A O 1
ATOM 836 N N . GLN A 1 106 ? -14.205 3.340 -2.985 1.00 92.31 106 GLN A N 1
ATOM 837 C CA . GLN A 1 106 ? -14.495 4.206 -4.131 1.00 92.31 106 GLN A CA 1
ATOM 838 C C . GLN A 1 106 ? -13.590 3.910 -5.323 1.00 92.31 106 GLN A C 1
ATOM 840 O O . GLN A 1 106 ? -14.048 3.907 -6.464 1.00 92.31 106 GLN A O 1
ATOM 845 N N . SER A 1 107 ? -12.300 3.709 -5.064 1.00 92.06 107 SER A N 1
ATOM 846 C CA . SER A 1 107 ? -11.292 3.541 -6.109 1.00 92.06 107 SER A CA 1
ATOM 847 C C . SER A 1 107 ? -10.892 2.087 -6.348 1.00 92.06 107 SER A C 1
ATOM 849 O O . SER A 1 107 ? -10.332 1.783 -7.400 1.00 92.06 107 SER A O 1
ATOM 851 N N . GLY A 1 108 ? -11.169 1.195 -5.394 1.00 91.81 108 GLY A N 1
ATOM 852 C CA . GLY A 1 108 ? -10.700 -0.187 -5.409 1.00 91.81 108 GLY A CA 1
ATOM 853 C C . GLY A 1 108 ? -9.179 -0.297 -5.290 1.00 91.81 108 GLY A C 1
ATOM 854 O O . GLY A 1 108 ? -8.614 -1.248 -5.812 1.00 91.81 108 GLY A O 1
ATOM 855 N N . ASN A 1 109 ? -8.501 0.693 -4.695 1.00 95.25 109 ASN A N 1
ATOM 856 C CA . ASN A 1 109 ? -7.073 0.622 -4.360 1.00 95.25 109 ASN A CA 1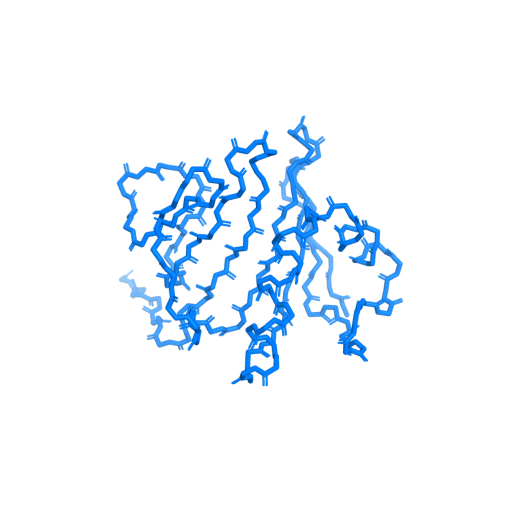
ATOM 857 C C . ASN A 1 109 ? -6.872 -0.054 -3.002 1.00 95.25 109 ASN A C 1
ATOM 859 O O . ASN A 1 109 ? -7.774 -0.020 -2.165 1.00 95.25 109 ASN A O 1
ATOM 863 N N . PHE A 1 110 ? -5.680 -0.608 -2.760 1.00 93.88 110 PHE A N 1
ATOM 864 C CA . PHE A 1 110 ? -5.439 -1.457 -1.592 1.00 93.88 110 PHE A CA 1
ATOM 865 C C . PHE A 1 110 ? -4.185 -1.097 -0.794 1.00 93.88 110 PHE A C 1
ATOM 867 O O . PHE A 1 110 ? -3.167 -0.659 -1.335 1.00 93.88 110 PHE A O 1
ATOM 874 N N . LEU A 1 111 ? -4.239 -1.393 0.501 1.00 95.44 111 LEU A N 1
ATOM 875 C CA . LEU A 1 111 ? -3.070 -1.748 1.299 1.00 95.44 111 LEU A CA 1
ATOM 876 C C . LEU A 1 111 ? -3.100 -3.258 1.550 1.00 95.44 111 LEU A C 1
ATOM 878 O O . LEU A 1 111 ? -4.145 -3.766 1.959 1.00 95.44 111 LEU A O 1
ATOM 882 N N . SER A 1 112 ? -1.987 -3.962 1.342 1.00 93.94 112 SER A N 1
ATOM 883 C CA . SER A 1 112 ? -1.795 -5.324 1.854 1.00 93.94 112 SER A CA 1
ATOM 884 C C . SER A 1 112 ? -0.885 -5.308 3.071 1.00 93.94 112 SER A C 1
ATOM 886 O O . SER A 1 112 ? 0.068 -4.530 3.148 1.00 93.94 112 SER A O 1
ATOM 888 N N . PHE A 1 113 ? -1.201 -6.161 4.034 1.00 94.06 113 PHE A N 1
ATOM 889 C CA . PHE A 1 113 ? -0.429 -6.355 5.247 1.00 94.06 113 PHE A CA 1
ATOM 890 C C . PHE A 1 113 ? 0.039 -7.801 5.279 1.00 94.06 113 PHE A C 1
ATOM 892 O O . PHE A 1 113 ? -0.778 -8.696 5.481 1.00 94.06 113 PHE A O 1
ATOM 899 N N . GLU A 1 114 ? 1.331 -8.034 5.069 1.00 91.62 114 GLU A N 1
ATOM 900 C CA . GLU A 1 114 ? 1.875 -9.391 5.074 1.00 91.62 114 GLU A CA 1
ATOM 901 C C . GLU A 1 114 ? 1.847 -9.988 6.484 1.00 91.62 114 GLU A C 1
ATOM 903 O O . GLU A 1 114 ? 2.050 -9.291 7.481 1.00 91.62 114 GLU A O 1
ATOM 908 N N . ASP A 1 115 ? 1.638 -11.293 6.561 1.00 86.81 115 ASP A N 1
ATOM 909 C CA . ASP A 1 115 ? 1.845 -12.082 7.763 1.00 86.81 115 ASP A CA 1
ATOM 910 C C . ASP A 1 115 ? 3.291 -12.618 7.774 1.00 86.81 115 ASP A C 1
ATOM 912 O O . ASP A 1 115 ? 3.618 -13.528 7.012 1.00 86.81 115 ASP A O 1
ATOM 916 N N . PRO A 1 116 ? 4.193 -12.066 8.608 1.00 81.62 116 PRO A N 1
ATOM 917 C CA . PRO A 1 116 ? 5.575 -12.525 8.671 1.00 81.62 116 PRO A CA 1
ATOM 918 C C . PRO A 1 116 ? 5.722 -13.905 9.326 1.00 81.62 116 PRO A C 1
ATOM 920 O O . PRO A 1 116 ? 6.808 -14.477 9.248 1.00 81.62 116 PRO A O 1
ATOM 923 N N . GLU A 1 117 ? 4.686 -14.399 10.011 1.00 81.12 117 GLU A N 1
ATOM 924 C CA . GLU A 1 117 ? 4.662 -15.724 10.638 1.00 81.12 117 GLU A CA 1
ATOM 925 C C . GLU A 1 117 ? 4.069 -16.790 9.709 1.00 81.12 117 GLU A C 1
ATOM 927 O O . GLU A 1 117 ? 4.083 -17.971 10.055 1.00 81.12 117 GLU A O 1
ATOM 932 N N . TYR A 1 118 ? 3.583 -16.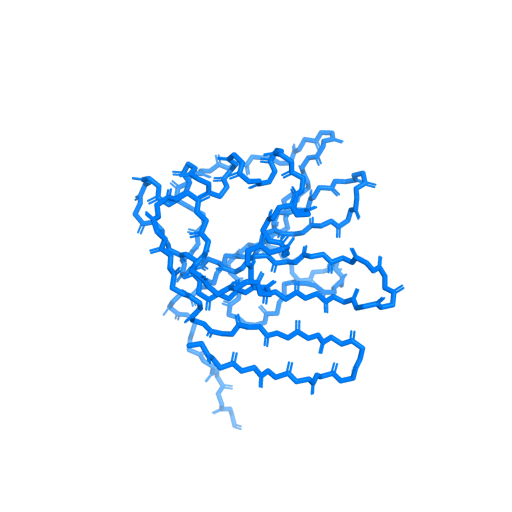401 8.526 1.00 78.25 118 TYR A N 1
ATOM 933 C CA . TYR A 1 118 ? 3.107 -17.352 7.536 1.00 78.25 118 TYR A CA 1
ATOM 934 C C . TYR A 1 118 ? 4.270 -18.187 6.992 1.00 78.25 118 TYR A C 1
ATOM 936 O O . TYR A 1 118 ? 5.130 -17.707 6.248 1.00 78.25 118 TYR A O 1
ATOM 944 N N . GLU A 1 119 ? 4.282 -19.461 7.368 1.00 69.62 119 GLU A N 1
ATOM 945 C CA . GLU A 1 119 ? 5.113 -20.484 6.752 1.00 69.62 119 GLU A CA 1
ATOM 946 C C . GLU A 1 119 ? 4.299 -21.120 5.622 1.00 69.62 119 GLU A C 1
ATOM 948 O O . GLU A 1 119 ? 3.235 -21.686 5.862 1.00 69.62 119 GLU A O 1
ATOM 953 N N . ASP A 1 120 ? 4.786 -21.001 4.386 1.00 60.59 120 ASP A N 1
ATOM 954 C CA . ASP A 1 120 ? 4.196 -21.675 3.228 1.00 60.59 120 ASP A CA 1
ATOM 955 C C . ASP A 1 120 ? 4.234 -23.189 3.498 1.00 60.59 120 ASP A C 1
ATOM 957 O O . ASP A 1 120 ? 5.312 -23.802 3.507 1.00 60.59 120 ASP A O 1
ATOM 961 N N . GLU A 1 121 ? 3.074 -23.781 3.811 1.00 52.47 121 GLU A N 1
ATOM 962 C CA . GLU A 1 121 ? 2.918 -25.221 4.032 1.00 52.47 121 GLU A CA 1
ATOM 963 C C . GLU A 1 121 ? 3.123 -25.941 2.693 1.00 52.47 121 GLU A C 1
ATOM 965 O O . GLU A 1 121 ? 2.196 -26.361 2.001 1.00 52.47 121 GLU A O 1
ATOM 970 N N . THR A 1 122 ? 4.386 -26.075 2.306 1.00 47.69 122 THR A N 1
ATOM 971 C CA . THR A 1 122 ? 4.809 -26.892 1.176 1.00 47.69 122 THR A CA 1
ATOM 972 C C . THR A 1 122 ? 4.600 -28.366 1.534 1.00 47.69 122 THR A C 1
ATOM 974 O O . THR A 1 122 ? 5.434 -28.987 2.194 1.00 47.69 122 THR A O 1
ATOM 977 N N . PHE A 1 123 ? 3.452 -28.914 1.121 1.00 42.47 123 PHE A N 1
ATOM 978 C CA . PHE A 1 123 ? 3.166 -30.355 1.109 1.00 42.47 123 PHE A CA 1
ATOM 979 C C . PHE A 1 123 ? 3.825 -31.065 -0.081 1.00 42.47 123 PHE A C 1
ATOM 981 O O . PHE A 1 123 ? 3.770 -30.528 -1.213 1.00 42.47 123 PHE A O 1
#

Sequence (123 aa):
METHNLGSTRQYNQPTWTGAGFVEAPAQELWERLPELLRDIALNEIRSGNKPIGILENQERGIVLLSLAKGPLIPRDTDERVIVHTHHEYGNYCYDGTAATYEDAQSGNFLSFEDPEYEDETF

Organism: NCBI:txid418750